Protein AF-A0A6J6F2G2-F1 (afdb_monomer_lite)

Secondary structure (DSSP, 8-state):
-HHHHTT--------GGGGGT-HHHHHTT-EEE-S-TT-S--EEEPPS--BTTBPPPP-SPPPPP-PPP--

Radius of gyration: 18.33 Å; chains: 1; bounding box: 42×24×56 Å

Sequence (71 aa):
MLLGHNGVPADRVALPEELFNDTQAEAMSVLLPYPDSESQVARIPGLPIRFNGQRPPIRKSAPHRDLPDSQ

Structure (mmCIF, N/CA/C/O backbone):
data_AF-A0A6J6F2G2-F1
#
_entry.id   AF-A0A6J6F2G2-F1
#
loop_
_atom_site.group_PDB
_atom_site.id
_atom_site.type_symbol
_atom_site.label_atom_id
_atom_site.label_alt_id
_atom_site.label_comp_id
_atom_site.label_asym_id
_atom_site.label_entity_id
_atom_site.label_seq_id
_atom_site.pdbx_PDB_ins_code
_atom_site.Cartn_x
_atom_site.Cartn_y
_atom_site.Cartn_z
_atom_site.occupancy
_atom_site.B_iso_or_equiv
_atom_site.auth_seq_id
_atom_site.auth_comp_id
_atom_site.auth_asym_id
_atom_site.auth_atom_id
_atom_site.pdbx_PDB_model_num
ATOM 1 N N . MET A 1 1 ? 4.012 -1.568 -26.405 1.00 62.88 1 MET A N 1
ATOM 2 C CA . MET A 1 1 ? 4.573 -0.317 -25.839 1.00 62.88 1 MET A CA 1
ATOM 3 C C . MET A 1 1 ? 5.767 0.140 -26.668 1.00 62.88 1 MET A C 1
ATOM 5 O O . MET A 1 1 ? 6.828 -0.453 -26.530 1.00 62.88 1 MET A O 1
ATOM 9 N N . LEU A 1 2 ? 5.624 1.160 -27.519 1.00 79.81 2 LEU A N 1
ATOM 10 C CA . LEU A 1 2 ? 6.728 1.656 -28.359 1.00 79.81 2 LEU A CA 1
ATOM 11 C C . LEU A 1 2 ? 7.898 2.231 -27.532 1.00 79.81 2 LEU A C 1
ATOM 13 O O . LEU A 1 2 ? 9.051 2.032 -27.888 1.00 79.81 2 LEU A O 1
ATOM 17 N N . LEU A 1 3 ? 7.614 2.891 -26.406 1.00 88.75 3 LEU A N 1
ATOM 18 C CA . LEU A 1 3 ? 8.632 3.546 -25.572 1.00 88.75 3 LEU A CA 1
ATOM 19 C C . LEU A 1 3 ? 9.462 2.545 -24.750 1.00 88.75 3 LEU A C 1
ATOM 21 O O . LEU A 1 3 ? 10.688 2.556 -24.828 1.00 88.75 3 LEU A O 1
ATOM 25 N N . GLY A 1 4 ? 8.803 1.611 -24.055 1.00 84.69 4 GLY A N 1
ATOM 26 C CA . GLY A 1 4 ? 9.488 0.618 -23.216 1.00 84.69 4 GLY A CA 1
ATOM 27 C C . GLY A 1 4 ? 10.428 -0.321 -23.986 1.00 84.69 4 GLY A C 1
ATOM 28 O O . GLY A 1 4 ? 11.493 -0.657 -23.482 1.00 84.69 4 GLY A O 1
ATOM 29 N N . HIS A 1 5 ? 10.100 -0.684 -25.234 1.00 86.56 5 HIS A N 1
ATOM 30 C CA . HIS A 1 5 ? 10.982 -1.525 -26.067 1.00 86.56 5 HIS A CA 1
ATOM 31 C C . HIS A 1 5 ? 12.271 -0.808 -26.491 1.00 86.56 5 HIS A C 1
ATOM 33 O O . HIS A 1 5 ? 13.256 -1.466 -26.805 1.00 86.56 5 HIS A O 1
ATOM 39 N N . ASN A 1 6 ? 12.274 0.527 -26.479 1.00 93.38 6 ASN A N 1
ATOM 40 C CA . ASN A 1 6 ? 13.440 1.349 -26.796 1.00 93.38 6 ASN A CA 1
ATOM 41 C C . ASN A 1 6 ? 14.193 1.811 -25.535 1.00 93.38 6 ASN A C 1
ATOM 43 O O . ASN A 1 6 ? 15.035 2.701 -25.616 1.00 93.38 6 ASN A O 1
ATOM 47 N N . GLY A 1 7 ? 13.873 1.250 -24.361 1.00 92.75 7 GLY A N 1
ATOM 48 C CA . GLY A 1 7 ? 14.508 1.624 -23.095 1.00 92.75 7 GLY A CA 1
ATOM 49 C C . GLY A 1 7 ? 14.154 3.031 -22.608 1.00 92.75 7 GLY A C 1
ATOM 50 O O . GLY A 1 7 ? 14.825 3.553 -21.722 1.00 92.75 7 GLY A O 1
ATOM 51 N N . VAL A 1 8 ? 13.113 3.656 -23.169 1.00 95.56 8 VAL A N 1
ATOM 52 C CA . VAL A 1 8 ? 12.646 4.966 -22.711 1.00 95.56 8 VAL A CA 1
ATOM 53 C C . VAL A 1 8 ? 11.765 4.757 -21.476 1.00 95.56 8 VAL A C 1
ATOM 55 O O . VAL A 1 8 ? 10.728 4.095 -21.594 1.00 95.56 8 VAL A O 1
ATOM 58 N N . PRO A 1 9 ? 12.137 5.309 -20.304 1.00 91.31 9 PRO A N 1
ATOM 59 C CA . PRO A 1 9 ? 11.313 5.219 -19.111 1.00 91.31 9 PRO A CA 1
ATOM 60 C C . PRO A 1 9 ? 10.036 6.023 -19.335 1.00 91.31 9 PRO A C 1
ATOM 62 O O . PRO A 1 9 ? 10.062 7.240 -19.516 1.00 91.31 9 PRO A O 1
ATOM 65 N N . ALA A 1 10 ? 8.917 5.317 -19.356 1.00 91.81 10 ALA A N 1
ATOM 66 C CA . ALA A 1 10 ? 7.599 5.889 -19.522 1.00 91.81 10 ALA A CA 1
ATOM 67 C C . ALA A 1 10 ? 6.607 5.044 -18.733 1.00 91.81 10 ALA A C 1
ATOM 69 O O . ALA A 1 10 ? 6.695 3.817 -18.736 1.00 91.81 10 ALA A O 1
ATOM 70 N N . ASP A 1 11 ? 5.655 5.713 -18.100 1.00 90.38 11 ASP A N 1
ATOM 71 C CA . ASP A 1 11 ? 4.528 5.078 -17.437 1.00 90.38 11 ASP A CA 1
ATOM 72 C C . ASP A 1 11 ? 3.286 5.958 -17.612 1.00 90.38 11 ASP A C 1
ATOM 74 O O . ASP A 1 11 ? 3.387 7.143 -17.952 1.00 90.38 11 ASP A O 1
ATOM 78 N N . ARG A 1 12 ? 2.105 5.377 -17.420 1.00 91.38 12 ARG A N 1
ATOM 79 C CA . ARG A 1 12 ? 0.851 6.131 -17.401 1.00 91.38 12 ARG A CA 1
ATOM 80 C C . ARG A 1 12 ? 0.716 6.870 -16.071 1.00 91.38 12 ARG A C 1
ATOM 82 O O . ARG A 1 12 ? 1.151 6.386 -15.031 1.0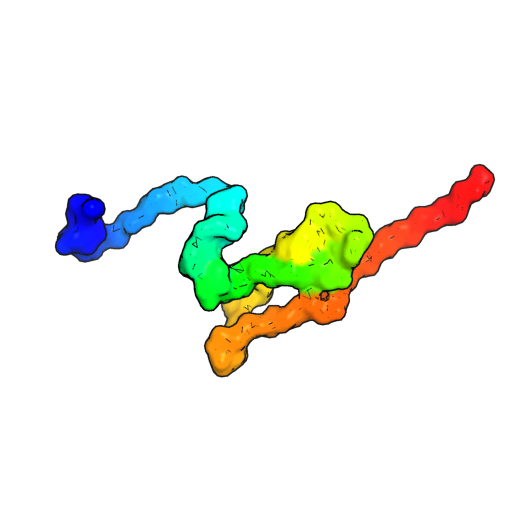0 91.38 12 ARG A O 1
ATOM 89 N N . VAL A 1 13 ? 0.049 8.020 -16.084 1.00 93.44 13 VAL A N 1
ATOM 90 C CA . VAL A 1 13 ? -0.387 8.660 -14.837 1.00 93.44 13 VAL A CA 1
ATOM 91 C C . VAL A 1 13 ? -1.574 7.864 -14.302 1.00 93.44 13 VAL A C 1
ATOM 93 O O . VAL A 1 13 ? -2.625 7.829 -14.939 1.00 93.44 13 VAL A O 1
ATOM 96 N N . ALA A 1 14 ? -1.378 7.185 -13.175 1.00 92.38 14 ALA A N 1
ATOM 97 C CA . ALA A 1 14 ? -2.405 6.378 -12.530 1.00 92.38 14 ALA A CA 1
ATOM 98 C C . ALA A 1 14 ? -3.311 7.231 -11.630 1.00 92.38 14 ALA A C 1
ATOM 100 O O . ALA A 1 14 ? -2.852 8.190 -11.001 1.00 92.38 14 ALA A O 1
ATOM 101 N N . LEU A 1 15 ? -4.588 6.859 -11.547 1.00 96.12 15 LEU A N 1
ATOM 102 C CA . LEU A 1 15 ? -5.522 7.445 -10.584 1.00 96.12 15 LEU A CA 1
ATOM 103 C C . LEU A 1 15 ? -5.370 6.766 -9.210 1.00 96.12 15 LEU A C 1
ATOM 105 O O . LEU A 1 15 ? -5.020 5.583 -9.154 1.00 96.12 15 LEU A O 1
ATOM 109 N N . PRO A 1 16 ? -5.641 7.461 -8.089 1.00 92.00 16 PRO A N 1
ATOM 110 C CA . PRO A 1 16 ? -5.496 6.881 -6.752 1.00 92.00 16 PRO A CA 1
ATOM 111 C C . PRO A 1 16 ? -6.262 5.565 -6.542 1.00 92.00 16 PRO A C 1
ATOM 113 O O . PRO A 1 16 ? -5.750 4.647 -5.905 1.00 92.00 16 PRO A O 1
ATOM 116 N N . GLU A 1 17 ? -7.469 5.444 -7.091 1.00 93.19 17 GLU A N 1
ATOM 117 C CA . GLU A 1 17 ? -8.327 4.259 -6.997 1.00 93.19 17 GLU A CA 1
ATOM 118 C C . GLU A 1 17 ? -7.767 3.031 -7.726 1.00 93.19 17 GLU A C 1
ATOM 120 O O . GLU A 1 17 ? -8.093 1.891 -7.393 1.00 93.19 17 GLU A O 1
ATOM 125 N N . GLU A 1 18 ? -6.879 3.229 -8.694 1.00 94.75 18 GLU A N 1
ATOM 126 C CA . GLU A 1 18 ? -6.264 2.119 -9.417 1.00 94.75 18 GLU A CA 1
ATOM 127 C C . GLU A 1 18 ? -5.268 1.363 -8.535 1.00 94.75 18 GLU A C 1
ATOM 129 O O . GLU A 1 18 ? -5.032 0.176 -8.755 1.00 94.75 18 GLU A O 1
ATOM 134 N N . LEU A 1 19 ? -4.764 2.001 -7.471 1.00 92.25 19 LEU A N 1
ATOM 135 C CA . LEU A 1 19 ? -3.880 1.379 -6.487 1.00 92.25 19 LEU A CA 1
ATOM 136 C C . LEU A 1 19 ? -4.507 0.144 -5.823 1.00 92.25 19 LEU A C 1
ATOM 138 O O . LEU A 1 19 ? -3.786 -0.754 -5.391 1.00 92.25 19 LEU A O 1
ATOM 142 N N . PHE A 1 20 ? -5.840 0.078 -5.737 1.00 92.56 20 PHE A N 1
ATOM 143 C CA . PHE A 1 20 ? -6.541 -1.066 -5.148 1.00 92.56 20 PHE A CA 1
ATOM 144 C C . PHE A 1 20 ? -6.459 -2.333 -6.005 1.00 92.56 20 PHE A C 1
ATOM 146 O O . PHE A 1 20 ? -6.597 -3.424 -5.454 1.00 92.56 20 PHE A O 1
ATOM 153 N N . ASN A 1 21 ? -6.208 -2.186 -7.309 1.00 94.06 21 ASN A N 1
ATOM 154 C CA . ASN A 1 21 ? -6.172 -3.275 -8.287 1.00 94.06 21 ASN A CA 1
ATOM 155 C C . ASN A 1 21 ? -4.800 -3.414 -8.974 1.00 94.06 21 ASN A C 1
ATOM 157 O O . ASN A 1 21 ? -4.651 -4.208 -9.901 1.00 94.06 21 ASN A O 1
ATOM 161 N N . ASP A 1 22 ? -3.803 -2.630 -8.557 1.00 95.19 22 ASP A N 1
ATOM 162 C CA . ASP A 1 22 ? -2.465 -2.662 -9.138 1.00 95.19 22 ASP A CA 1
ATOM 163 C C . ASP A 1 22 ? -1.686 -3.894 -8.646 1.00 95.19 22 ASP A C 1
ATOM 165 O O . ASP A 1 22 ? -1.421 -4.066 -7.451 1.00 95.19 22 ASP A O 1
ATOM 169 N N . THR A 1 23 ? -1.290 -4.754 -9.587 1.00 95.94 23 THR A N 1
ATOM 170 C CA . THR A 1 23 ? -0.600 -6.021 -9.298 1.00 95.94 23 THR A CA 1
ATOM 171 C C . THR A 1 23 ? 0.745 -5.814 -8.609 1.00 95.94 23 THR A C 1
ATOM 173 O O . THR A 1 23 ? 1.150 -6.616 -7.767 1.00 95.94 23 THR A O 1
ATOM 176 N N . GLN A 1 24 ? 1.454 -4.735 -8.949 1.00 92.88 24 GLN A N 1
ATOM 177 C CA . GLN A 1 24 ? 2.733 -4.424 -8.329 1.00 92.88 24 GLN A CA 1
ATOM 178 C C . GLN A 1 24 ? 2.513 -3.899 -6.909 1.00 92.88 24 GLN A C 1
ATOM 180 O O . GLN A 1 24 ? 3.236 -4.288 -5.996 1.00 92.88 24 GLN A O 1
ATOM 185 N N . ALA A 1 25 ? 1.504 -3.061 -6.683 1.00 93.25 25 ALA A N 1
ATOM 186 C CA . ALA A 1 25 ? 1.144 -2.560 -5.364 1.00 93.25 25 ALA A CA 1
ATOM 187 C C . ALA A 1 25 ? 0.707 -3.688 -4.419 1.00 93.25 25 ALA A C 1
ATOM 189 O O . ALA A 1 25 ? 1.080 -3.670 -3.240 1.00 93.25 25 ALA A O 1
ATOM 190 N N . GLU A 1 26 ? -0.025 -4.681 -4.931 1.00 93.31 26 GLU A N 1
ATOM 191 C CA . GLU A 1 26 ? -0.398 -5.896 -4.204 1.00 93.31 26 GLU A CA 1
ATOM 192 C C . GLU A 1 26 ? 0.834 -6.727 -3.832 1.00 93.31 26 GLU A C 1
ATOM 194 O O . GLU A 1 26 ? 1.082 -6.955 -2.642 1.00 93.31 26 GLU A O 1
ATOM 199 N N . ALA A 1 27 ? 1.664 -7.087 -4.819 1.00 92.00 27 ALA A N 1
ATOM 200 C CA . ALA A 1 27 ? 2.921 -7.803 -4.593 1.00 92.00 27 ALA A CA 1
ATOM 201 C C . ALA A 1 27 ? 3.836 -7.047 -3.622 1.00 92.00 27 ALA A C 1
ATOM 203 O O . ALA A 1 27 ? 4.599 -7.641 -2.852 1.00 92.00 27 ALA A O 1
ATOM 204 N N . MET A 1 28 ? 3.740 -5.714 -3.630 1.00 91.50 28 MET A N 1
ATOM 205 C CA . MET A 1 28 ? 4.537 -4.851 -2.783 1.00 91.50 28 MET A CA 1
ATOM 206 C C . MET A 1 28 ? 3.901 -4.499 -1.427 1.00 91.50 28 MET A C 1
ATOM 208 O O . MET A 1 28 ? 4.491 -3.722 -0.650 1.00 91.50 28 MET A O 1
ATOM 212 N N . SER A 1 29 ? 2.728 -5.063 -1.138 1.00 92.94 29 SER A N 1
ATOM 213 C CA . SER A 1 29 ? 1.932 -4.810 0.065 1.00 92.94 29 SER A CA 1
ATOM 214 C C . SER A 1 29 ? 1.857 -3.316 0.395 1.00 92.94 29 SER A C 1
ATOM 216 O O . SER A 1 29 ? 2.109 -2.910 1.528 1.00 92.94 29 SER A O 1
ATOM 218 N N . VAL A 1 30 ? 1.630 -2.476 -0.622 1.00 94.19 30 VAL A N 1
ATOM 219 C CA . VAL A 1 30 ? 1.584 -1.013 -0.465 1.00 94.19 30 VAL A CA 1
ATOM 220 C C . VAL A 1 30 ? 0.414 -0.621 0.430 1.00 94.19 30 VAL A C 1
ATOM 222 O O . VAL A 1 30 ? 0.593 0.180 1.345 1.00 94.19 30 VAL A O 1
ATOM 225 N N . LEU A 1 31 ? -0.749 -1.237 0.208 1.00 95.19 31 LEU A N 1
ATOM 226 C CA . LEU A 1 31 ? -1.941 -1.079 1.034 1.00 95.19 31 LEU A CA 1
ATOM 227 C C . LEU A 1 31 ? -2.086 -2.258 2.002 1.00 95.19 31 LEU A C 1
ATOM 229 O O . LEU A 1 31 ? -2.197 -3.411 1.573 1.00 95.19 31 LEU A O 1
ATOM 233 N N . LEU A 1 32 ? -2.142 -1.962 3.298 1.00 95.19 32 LEU A N 1
ATOM 234 C CA . LEU A 1 32 ? -2.327 -2.924 4.384 1.00 95.19 32 LEU A CA 1
ATOM 235 C C . LEU A 1 32 ? -3.752 -2.827 4.952 1.00 95.19 32 LEU A C 1
ATOM 237 O O . LEU A 1 32 ? -4.325 -1.737 4.926 1.00 95.19 32 LEU A O 1
ATOM 241 N N . PRO A 1 33 ? -4.331 -3.923 5.477 1.00 95.12 33 PRO A N 1
ATOM 242 C CA . PRO A 1 33 ? -5.601 -3.871 6.198 1.00 95.12 33 PRO A CA 1
ATOM 243 C C . PRO A 1 33 ? -5.529 -2.904 7.385 1.00 95.12 33 PRO A C 1
ATOM 245 O O . PRO A 1 33 ? -4.540 -2.898 8.124 1.00 95.12 33 PRO A O 1
ATOM 248 N N . TYR A 1 34 ? -6.571 -2.100 7.571 1.00 95.00 34 TYR A N 1
ATOM 249 C CA . TYR A 1 34 ? -6.698 -1.230 8.734 1.00 95.00 34 TYR A CA 1
ATOM 250 C C . TYR A 1 34 ? -7.354 -2.011 9.887 1.00 95.00 34 TYR A C 1
ATOM 252 O O . TYR A 1 34 ? -8.417 -2.598 9.684 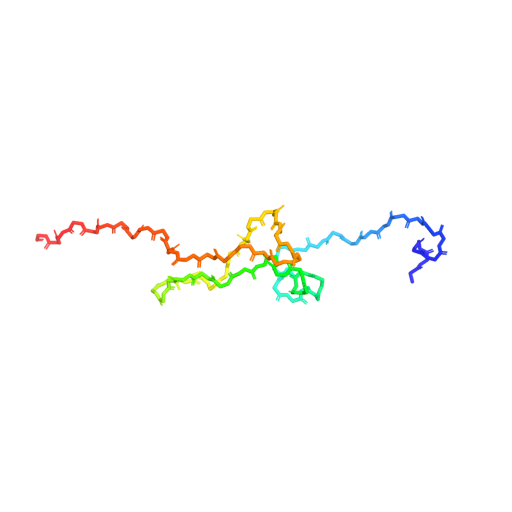1.00 95.00 34 TYR A O 1
ATOM 260 N N . PRO A 1 35 ? -6.736 -2.083 11.081 1.00 94.75 35 PRO A N 1
ATOM 261 C CA . PRO A 1 35 ? -7.215 -2.933 12.171 1.00 94.75 35 PRO A CA 1
ATOM 262 C C . PRO A 1 35 ? -8.331 -2.252 12.985 1.00 94.75 35 PRO A C 1
ATOM 264 O O . PRO A 1 35 ? -8.215 -2.114 14.200 1.00 94.75 35 PRO A O 1
ATOM 267 N N . ASP A 1 36 ? -9.388 -1.798 12.313 1.00 94.25 36 ASP A N 1
ATOM 268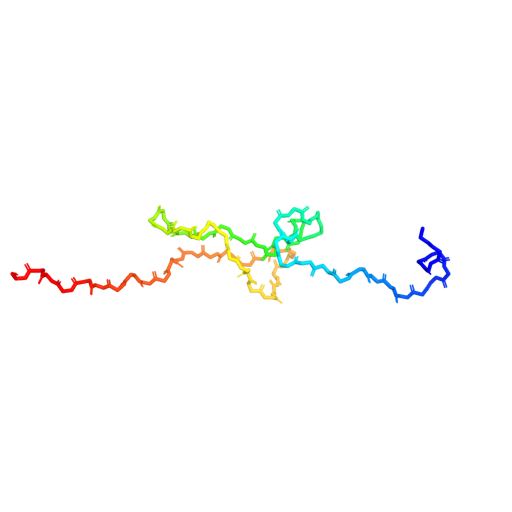 C CA . ASP A 1 36 ? -10.565 -1.169 12.919 1.00 94.25 36 ASP A CA 1
ATOM 269 C C . ASP A 1 36 ? -11.836 -1.667 12.227 1.00 94.25 36 ASP A C 1
ATOM 271 O O . ASP A 1 36 ? -12.121 -1.296 11.088 1.00 94.25 36 ASP A O 1
ATOM 275 N N . SER A 1 37 ? -12.594 -2.528 12.904 1.00 90.56 37 SER A N 1
ATOM 276 C CA . SER A 1 37 ? -13.826 -3.103 12.354 1.00 90.56 37 SER A CA 1
ATOM 277 C C . SER A 1 37 ? -14.979 -2.105 12.261 1.00 90.56 37 SER A C 1
ATOM 279 O O . SER A 1 37 ? -15.941 -2.369 11.547 1.00 90.56 37 SER A O 1
ATOM 281 N N . GLU A 1 38 ? -14.906 -0.988 12.987 1.00 91.94 38 GLU A N 1
ATOM 282 C CA . GLU A 1 38 ? -15.929 0.064 12.975 1.00 91.94 38 GLU A CA 1
ATOM 283 C C . GLU A 1 38 ? -15.637 1.132 11.910 1.00 91.94 38 GLU A C 1
ATOM 285 O O . GLU A 1 38 ? -16.492 1.960 11.590 1.00 91.94 38 GLU A O 1
ATOM 290 N N . SER A 1 39 ? -14.435 1.112 11.327 1.00 90.75 39 SER A N 1
ATOM 291 C CA . SER A 1 39 ? -14.033 2.072 10.309 1.00 90.75 39 SER A CA 1
ATOM 292 C C . SER A 1 39 ? -14.644 1.767 8.945 1.00 90.75 39 SER A C 1
ATOM 294 O O . SER A 1 39 ? -14.702 0.625 8.495 1.00 90.75 39 SER A O 1
ATOM 296 N N . GLN A 1 40 ? -14.987 2.827 8.214 1.00 90.88 40 GLN A N 1
ATOM 297 C CA . GLN A 1 40 ? -15.282 2.740 6.780 1.00 90.88 40 GLN A CA 1
ATOM 298 C C . GLN A 1 40 ? -14.009 2.547 5.934 1.00 90.88 40 GLN A C 1
ATOM 300 O O . GLN A 1 40 ? -14.088 2.236 4.746 1.00 90.88 40 GLN A O 1
ATOM 305 N N . VAL A 1 41 ? -12.824 2.740 6.523 1.00 89.25 41 VAL A N 1
ATOM 306 C CA . VAL A 1 41 ? -11.535 2.583 5.846 1.00 89.25 41 VAL A CA 1
ATOM 307 C C . VAL A 1 41 ? -11.046 1.147 6.014 1.00 89.25 41 VAL A C 1
ATOM 309 O O . VAL A 1 41 ? -10.590 0.760 7.082 1.00 89.25 41 VAL A O 1
ATOM 312 N N . ALA A 1 42 ? -11.081 0.359 4.939 1.00 91.75 42 ALA A N 1
ATOM 313 C CA . ALA A 1 42 ? -10.642 -1.039 4.984 1.00 91.75 42 ALA A CA 1
ATOM 314 C C . ALA A 1 42 ? -9.116 -1.208 4.883 1.00 91.75 42 ALA A C 1
ATOM 316 O O . ALA A 1 42 ? -8.541 -2.153 5.428 1.00 91.75 42 ALA A O 1
ATOM 317 N N . ARG A 1 43 ? -8.442 -0.324 4.136 1.00 93.56 43 ARG A N 1
ATOM 318 C CA . ARG A 1 43 ? -7.007 -0.422 3.846 1.00 93.56 43 ARG A CA 1
ATOM 319 C C . ARG A 1 43 ? -6.353 0.948 3.888 1.00 93.56 43 ARG A C 1
ATOM 321 O O . ARG A 1 43 ? -6.946 1.927 3.445 1.00 93.56 43 ARG A O 1
ATOM 328 N N . ILE A 1 44 ? -5.111 0.992 4.356 1.00 93.88 44 ILE A N 1
ATOM 329 C CA . ILE A 1 44 ? -4.294 2.207 4.392 1.00 93.88 44 ILE A CA 1
ATOM 330 C C . ILE A 1 44 ? -2.872 1.938 3.884 1.00 93.88 44 ILE A C 1
ATOM 332 O O . ILE A 1 44 ? -2.410 0.793 3.926 1.00 93.88 44 ILE A O 1
ATOM 336 N N . PRO A 1 45 ? -2.153 2.967 3.403 1.00 93.81 45 PRO A N 1
ATOM 337 C CA . PRO A 1 45 ? -0.755 2.824 3.018 1.00 93.81 45 PRO A CA 1
ATOM 338 C C . PRO A 1 45 ? 0.112 2.362 4.193 1.00 93.81 45 PRO A C 1
ATOM 340 O O . PRO A 1 45 ? 0.054 2.922 5.287 1.00 93.81 45 PRO A O 1
ATOM 343 N N . GLY A 1 46 ? 0.943 1.348 3.964 1.00 93.38 46 GLY A N 1
ATOM 344 C CA . GLY A 1 46 ? 1.955 0.930 4.930 1.00 93.38 46 GLY A CA 1
ATOM 345 C C . GLY A 1 46 ? 3.227 1.783 4.856 1.00 93.38 46 GLY A C 1
ATOM 346 O O . GLY A 1 46 ? 3.492 2.462 3.864 1.00 93.38 46 GLY A O 1
ATOM 347 N N . LEU A 1 47 ? 4.077 1.692 5.883 1.00 93.62 47 LEU A N 1
ATOM 348 C CA . LEU A 1 47 ? 5.350 2.430 5.950 1.00 93.62 47 LEU A CA 1
ATOM 349 C C . LEU A 1 47 ? 6.259 2.126 4.749 1.00 93.62 47 LEU A C 1
ATOM 351 O O . LEU A 1 47 ? 6.350 0.952 4.389 1.00 93.62 47 LEU A O 1
ATOM 355 N N . PRO A 1 48 ? 6.986 3.105 4.175 1.00 92.00 48 PRO A N 1
ATOM 356 C CA . PRO A 1 48 ? 7.823 2.937 2.980 1.00 92.00 48 PRO A CA 1
ATOM 357 C C . PRO A 1 48 ? 9.156 2.219 3.274 1.00 92.00 48 PRO A C 1
ATOM 359 O O . PRO A 1 48 ? 10.205 2.593 2.761 1.00 92.00 48 PRO A O 1
ATOM 362 N N . ILE A 1 49 ? 9.128 1.191 4.121 1.00 93.69 49 ILE A N 1
ATOM 363 C CA . ILE A 1 49 ? 10.289 0.402 4.534 1.00 93.69 49 ILE A CA 1
ATOM 364 C C . ILE A 1 49 ? 9.934 -1.077 4.597 1.00 93.69 49 ILE A C 1
ATOM 366 O O . ILE A 1 49 ? 8.767 -1.462 4.720 1.00 93.69 49 ILE A O 1
ATOM 370 N N . ARG A 1 50 ? 10.967 -1.915 4.540 1.00 93.06 50 ARG A N 1
ATOM 371 C CA . ARG A 1 50 ? 10.846 -3.363 4.672 1.00 93.06 50 ARG A CA 1
ATOM 372 C C . ARG A 1 50 ? 11.984 -3.930 5.490 1.00 93.06 50 ARG A C 1
ATOM 374 O O . ARG A 1 50 ? 13.118 -3.481 5.365 1.00 93.06 50 ARG A O 1
ATOM 381 N N . PHE A 1 51 ? 11.673 -4.975 6.240 1.00 93.38 51 PHE A N 1
ATOM 382 C CA . PHE A 1 51 ? 12.651 -5.807 6.923 1.00 93.38 51 PHE A CA 1
ATOM 383 C C . PHE A 1 51 ? 12.568 -7.206 6.321 1.00 93.38 51 PHE A C 1
ATOM 385 O O . PHE A 1 51 ? 11.492 -7.798 6.290 1.00 93.38 51 PHE A O 1
ATOM 392 N N . ASN A 1 52 ? 13.681 -7.718 5.791 1.00 92.12 52 ASN A N 1
ATOM 393 C CA . ASN A 1 52 ? 13.750 -9.047 5.164 1.00 92.12 52 ASN A CA 1
ATOM 394 C C . ASN A 1 52 ? 12.665 -9.272 4.092 1.00 92.12 52 ASN A C 1
ATOM 396 O O . ASN A 1 52 ? 12.012 -10.310 4.045 1.00 92.12 52 ASN A O 1
ATOM 400 N N . GLY A 1 53 ? 12.421 -8.253 3.263 1.00 88.88 53 GLY A N 1
ATOM 401 C CA . GLY A 1 53 ? 11.408 -8.293 2.206 1.00 88.88 53 GLY A CA 1
ATOM 402 C C . GLY A 1 53 ? 9.963 -8.084 2.675 1.00 88.88 53 GLY A C 1
ATOM 403 O O . GLY A 1 53 ? 9.107 -7.837 1.825 1.00 88.88 53 GLY A O 1
ATOM 404 N N . GLN A 1 54 ? 9.689 -8.085 3.984 1.00 90.50 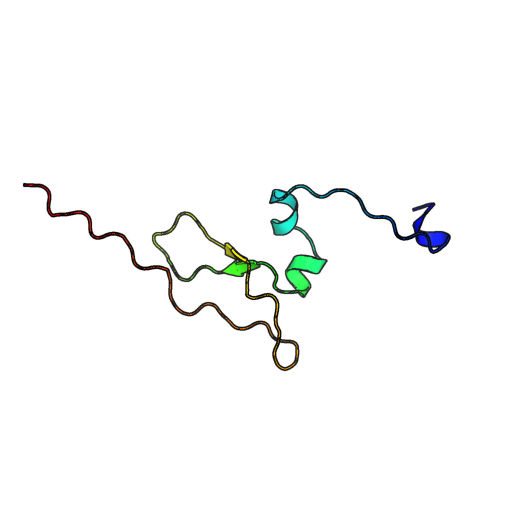54 GLN A N 1
ATOM 405 C CA . GLN A 1 54 ? 8.349 -7.919 4.553 1.00 90.50 54 GLN A CA 1
ATOM 406 C C . GLN A 1 54 ? 8.104 -6.485 5.033 1.00 90.50 54 GLN A C 1
ATOM 408 O O . GLN A 1 54 ? 8.963 -5.857 5.658 1.00 90.50 54 GLN A O 1
ATOM 413 N N . ARG A 1 55 ? 6.910 -5.955 4.748 1.00 93.56 55 ARG A N 1
ATOM 414 C CA . ARG A 1 55 ? 6.479 -4.649 5.257 1.00 93.56 55 ARG A CA 1
ATOM 415 C C . ARG A 1 55 ? 5.973 -4.794 6.701 1.00 93.56 55 ARG A C 1
ATOM 417 O O . ARG A 1 55 ? 5.224 -5.733 6.967 1.00 93.56 55 ARG A O 1
ATOM 424 N N . PRO A 1 56 ? 6.337 -3.886 7.628 1.00 94.50 56 PRO A N 1
ATOM 425 C CA . PRO A 1 56 ? 5.792 -3.902 8.984 1.00 94.50 56 PRO A CA 1
ATOM 426 C C . PRO A 1 56 ? 4.253 -3.854 8.996 1.00 94.50 56 PRO A C 1
ATOM 428 O O . PRO A 1 56 ? 3.680 -3.053 8.254 1.00 94.50 56 PRO A O 1
ATOM 431 N N . PRO A 1 57 ? 3.579 -4.660 9.839 1.00 94.12 57 PRO A N 1
ATOM 432 C CA . PRO A 1 57 ? 2.125 -4.646 9.946 1.00 94.12 57 PRO A CA 1
ATOM 433 C C . PRO A 1 57 ? 1.621 -3.451 10.764 1.00 94.12 57 PRO A C 1
ATOM 435 O O . PRO A 1 57 ? 2.334 -2.908 11.611 1.00 94.12 57 PRO A O 1
ATOM 438 N N . ILE A 1 58 ? 0.346 -3.110 10.575 1.00 93.12 58 ILE A N 1
ATOM 439 C CA . ILE A 1 58 ? -0.373 -2.110 11.373 1.00 93.12 58 ILE A CA 1
ATOM 440 C C . ILE A 1 58 ? -1.128 -2.854 12.467 1.00 93.12 58 ILE A C 1
ATOM 442 O O . ILE A 1 58 ? -1.967 -3.702 12.1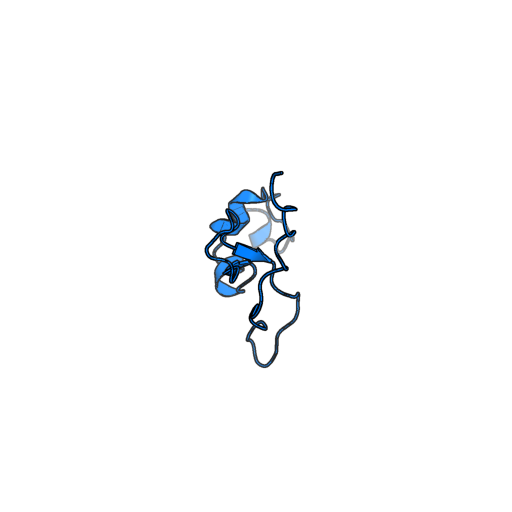83 1.00 93.12 58 ILE A O 1
ATOM 446 N N . ARG A 1 59 ? -0.773 -2.594 13.728 1.00 92.50 59 ARG A N 1
ATOM 447 C CA . ARG A 1 59 ? -1.256 -3.393 14.870 1.00 92.50 59 ARG A CA 1
ATOM 448 C C . ARG A 1 59 ? -2.401 -2.754 15.640 1.00 92.50 59 ARG A C 1
ATOM 450 O O . ARG A 1 59 ? -3.117 -3.457 16.338 1.00 92.50 59 ARG A O 1
ATOM 457 N N . LYS A 1 60 ? -2.506 -1.430 15.589 1.00 92.56 60 LYS A N 1
ATOM 458 C CA . LYS A 1 60 ? -3.486 -0.651 16.342 1.00 92.56 60 LYS A CA 1
ATOM 459 C C . LYS A 1 60 ? -4.110 0.365 15.408 1.00 92.56 60 LYS A C 1
ATOM 461 O O . LYS A 1 60 ? -3.391 0.980 14.618 1.00 92.56 60 LYS A O 1
ATOM 466 N N . SER A 1 61 ? -5.422 0.505 15.502 1.00 93.31 61 SER A N 1
ATOM 467 C CA . SER A 1 61 ? -6.148 1.603 14.890 1.00 93.31 61 SER A CA 1
ATOM 468 C C . SER A 1 61 ? -5.817 2.910 15.607 1.00 93.31 61 SER A C 1
ATOM 470 O O . SER A 1 61 ? -5.286 2.918 16.725 1.00 93.31 61 SER A O 1
ATOM 472 N N . ALA A 1 62 ? -6.097 4.027 14.945 1.00 90.00 62 ALA A N 1
ATOM 473 C CA . ALA A 1 62 ? -6.150 5.306 15.629 1.00 90.00 62 ALA A CA 1
ATOM 474 C C . ALA A 1 62 ? -7.274 5.265 16.684 1.00 90.00 62 ALA A C 1
ATOM 476 O O . ALA A 1 62 ? -8.299 4.624 16.446 1.00 90.00 62 ALA A O 1
ATOM 477 N N . PRO A 1 63 ? -7.098 5.923 17.841 1.00 89.88 63 PRO A N 1
ATOM 478 C CA . PRO A 1 63 ? -8.162 6.015 18.829 1.00 89.88 63 PRO A CA 1
ATOM 479 C C . PRO A 1 63 ? -9.373 6.736 18.232 1.00 89.88 63 PRO A C 1
ATOM 481 O O . PRO A 1 63 ? -9.226 7.755 17.548 1.00 89.88 63 PRO A O 1
ATOM 484 N N . HIS A 1 64 ? -10.566 6.217 18.518 1.00 87.75 64 HIS A N 1
ATOM 485 C CA . HIS A 1 64 ? -11.809 6.920 18.226 1.00 87.75 64 HIS A CA 1
ATOM 486 C C . HIS A 1 64 ? -11.917 8.154 19.118 1.00 87.75 64 HIS A C 1
ATOM 488 O O . HIS A 1 64 ? -11.410 8.180 20.240 1.00 87.75 64 HIS A O 1
ATOM 494 N N . ARG A 1 65 ? -12.563 9.205 18.610 1.00 84.12 65 ARG A N 1
ATOM 495 C CA . ARG A 1 65 ? -12.897 10.352 19.452 1.00 84.12 65 ARG A CA 1
ATOM 496 C C . ARG A 1 65 ? -14.028 9.928 20.377 1.00 84.12 65 ARG A C 1
ATOM 498 O O . ARG A 1 65 ? -15.113 9.638 19.877 1.00 84.12 65 ARG A O 1
ATOM 505 N N . ASP A 1 66 ? -13.800 9.974 21.684 1.00 80.56 66 ASP A N 1
ATOM 506 C CA . ASP A 1 66 ? -14.880 9.843 22.658 1.00 80.56 66 ASP A CA 1
ATOM 507 C C . ASP A 1 66 ? -15.925 10.927 22.357 1.00 80.56 66 ASP A C 1
ATOM 509 O O . ASP A 1 66 ? -15.641 12.131 22.396 1.00 80.56 66 ASP A O 1
ATOM 513 N N . LEU A 1 67 ? -17.127 10.510 2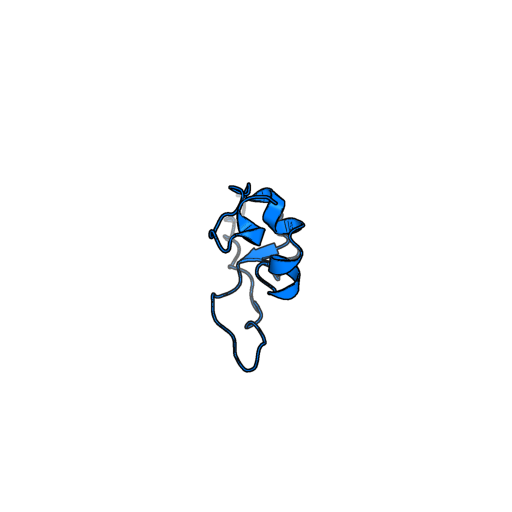1.958 1.00 63.19 67 LEU A N 1
ATOM 514 C CA . LEU A 1 67 ? -18.262 11.419 21.920 1.00 63.19 67 LEU A CA 1
ATOM 515 C C . LEU A 1 67 ? -18.659 11.656 23.382 1.00 63.19 67 LEU A C 1
ATOM 517 O O . LEU A 1 67 ? -18.868 10.675 24.093 1.00 63.19 67 LEU A O 1
ATOM 521 N N . PRO A 1 68 ? -18.729 12.910 23.863 1.00 66.00 68 PRO A N 1
ATOM 522 C CA . PRO A 1 68 ? -19.245 13.161 25.200 1.00 66.00 68 PRO A CA 1
ATOM 523 C C . PRO A 1 68 ? -20.670 12.607 25.294 1.00 66.00 68 PRO A C 1
ATOM 525 O O . PRO A 1 68 ? -21.447 12.757 24.344 1.00 66.00 68 PRO A O 1
ATOM 528 N N . ASP A 1 69 ? -20.986 11.969 26.424 1.00 64.56 69 ASP A N 1
ATOM 529 C CA . ASP A 1 69 ? -22.321 11.446 26.706 1.00 64.56 69 ASP A CA 1
ATOM 530 C C . ASP A 1 69 ? -23.362 12.526 26.397 1.00 64.56 69 ASP A C 1
ATOM 532 O O . ASP A 1 69 ? -23.265 13.671 26.850 1.00 64.56 69 ASP A O 1
ATOM 536 N N . SER A 1 70 ? -24.329 12.168 25.556 1.00 58.22 70 SER A N 1
ATOM 537 C CA . SER A 1 70 ? -25.451 13.041 25.227 1.00 58.22 70 SER A CA 1
ATOM 538 C C . SER A 1 70 ? -26.262 13.246 26.507 1.00 58.22 70 SER A C 1
ATOM 540 O O . SER A 1 70 ? -26.854 12.288 27.000 1.00 58.22 70 SER A O 1
ATOM 542 N N . GLN A 1 71 ? -26.217 14.458 27.070 1.00 45.16 71 GLN A N 1
ATOM 543 C CA . GLN A 1 71 ? -27.093 14.876 28.172 1.00 45.16 71 GLN A CA 1
ATOM 544 C C . GLN A 1 71 ? -28.547 14.972 27.713 1.00 45.16 71 GLN A C 1
ATOM 546 O O . GLN A 1 71 ? -28.766 15.409 26.558 1.00 45.16 71 GLN A O 1
#

pLDDT: mean 89.31, std 9.63, range [45.16, 96.12]

InterPro domains:
  IPR023606 CoA-transferase family III domain 1 superfamily [G3DSA:3.40.50.10540] (1-66)
  IPR023606 CoA-transferase family III domain 1 superfamily [SSF89796] (3-65)

Foldseek 3Di:
DVQVVVVHDDDDDDDPVCCVVDPVNVLLVQWAAAPDPPDPDGTDGFDPDDDPSHTDHDDDHDDDPPDPPDD

Organism: NCBI:txid449393